Protein AF-A0A679HUA5-F1 (afdb_monomer_lite)

Organism: NCBI:txid1751046

Sequence (134 aa):
MTYRIEIIAGQTFVGMTSADGRKRTMPPLIAITELKANIQALNEHRLAIEAEASNIVSSMRQSLAAGADTSAHRTRMTELKRMDYELVSSINSANEQIHATRAAATRAEAESIANAAHANIATALTPLEIGDLA

Radius of gyration: 27.23 Å; chains: 1; bounding box: 63×26×91 Å

Secondary structure (DSSP, 8-state):
-EEEEEEETTEEEEEEE-TT--EEEE-HHHHHHHHHHHHHHHHHHHHHHHHHHHHHHHHHHHHHHTT---HHHHHHHHHHHHHHHHHHHHHHHHHHHHHHHHHHHHHHHHHHHHHHHHHHHHHHTS---GGG--

Foldseek 3Di:
DDWDWDQDPLAIWIWDQDPVGDTDTHHLVVLLVVLVVVLVVLVVVLVVLVVVLVVLVVVLVVCVVVVHDSPVSVVVNVVSVVVNVVSVVVSVVSVVVNVVSVVVNVVSVVVSVVVVVVVVVVVVVPDPPPVVVD

Structure (mmCIF, N/CA/C/O backbone):
data_AF-A0A679HUA5-F1
#
_entry.id   AF-A0A679HUA5-F1
#
loop_
_atom_site.group_PDB
_atom_site.id
_atom_site.type_symbol
_atom_site.label_atom_id
_atom_site.label_alt_id
_atom_site.label_comp_id
_atom_site.label_asym_id
_atom_site.label_entity_id
_atom_site.label_seq_id
_atom_site.pdbx_PDB_ins_code
_atom_site.Cartn_x
_atom_site.Cartn_y
_atom_site.Cartn_z
_atom_site.occupancy
_atom_site.B_iso_or_equiv
_atom_site.auth_seq_id
_atom_site.auth_comp_id
_atom_site.auth_asym_id
_atom_site.auth_atom_id
_atom_site.pdbx_PDB_model_num
ATOM 1 N N . MET A 1 1 ? 2.825 -10.603 4.873 1.00 66.00 1 MET A N 1
ATOM 2 C CA . MET A 1 1 ? 2.424 -10.558 6.299 1.00 66.00 1 MET A CA 1
ATOM 3 C C . MET A 1 1 ? 0.926 -10.798 6.371 1.00 66.00 1 MET A C 1
ATOM 5 O O . MET A 1 1 ? 0.235 -10.369 5.455 1.00 66.00 1 MET A O 1
ATOM 9 N N . THR A 1 2 ? 0.427 -11.490 7.395 1.00 75.38 2 THR A N 1
ATOM 10 C CA . THR A 1 2 ? -1.016 -11.746 7.575 1.00 75.38 2 THR A CA 1
ATOM 11 C C . THR A 1 2 ? -1.495 -11.165 8.895 1.00 75.38 2 THR A C 1
ATOM 13 O O . THR A 1 2 ? -0.855 -11.385 9.926 1.00 75.38 2 THR A O 1
ATOM 16 N N . TYR A 1 3 ? -2.631 -10.475 8.865 1.00 78.25 3 TYR A N 1
ATOM 17 C CA . TYR A 1 3 ? -3.247 -9.854 10.033 1.00 78.25 3 TYR A CA 1
ATOM 18 C C . TYR A 1 3 ? -4.562 -10.565 10.357 1.00 78.25 3 TYR A C 1
ATOM 20 O O . TYR A 1 3 ? -5.336 -10.889 9.458 1.00 78.25 3 TYR A O 1
ATOM 28 N N . ARG A 1 4 ? -4.811 -10.819 11.640 1.00 80.69 4 ARG A N 1
ATOM 29 C CA . ARG A 1 4 ? -6.054 -11.390 12.168 1.00 80.69 4 ARG A CA 1
ATOM 30 C C . ARG A 1 4 ? -6.471 -10.640 13.424 1.00 80.69 4 ARG A C 1
ATOM 32 O O . ARG A 1 4 ? -5.624 -10.121 14.138 1.00 80.69 4 ARG A O 1
ATOM 39 N N . ILE A 1 5 ? -7.765 -10.593 13.702 1.00 76.38 5 ILE A N 1
ATOM 40 C CA . ILE A 1 5 ? -8.279 -9.991 14.933 1.00 76.38 5 ILE A CA 1
ATOM 41 C C . ILE A 1 5 ? -8.354 -11.062 16.016 1.00 76.38 5 ILE A C 1
ATOM 43 O O . ILE A 1 5 ? -8.781 -12.186 15.756 1.00 76.38 5 ILE A O 1
ATOM 47 N N . GLU A 1 6 ? -7.929 -10.708 17.220 1.00 77.50 6 GLU A N 1
ATOM 48 C CA . GLU A 1 6 ? -7.952 -11.561 18.402 1.00 77.50 6 GLU A CA 1
ATOM 49 C C . GLU A 1 6 ? -8.623 -10.794 19.543 1.00 77.50 6 GLU A C 1
ATOM 51 O O . GLU A 1 6 ? -8.305 -9.631 19.776 1.00 77.50 6 GLU A O 1
ATOM 56 N N . ILE A 1 7 ? -9.550 -11.430 20.259 1.00 73.06 7 ILE A N 1
ATOM 57 C CA . ILE A 1 7 ? -10.162 -10.854 21.462 1.00 73.06 7 ILE A CA 1
ATOM 58 C C . ILE A 1 7 ? -9.574 -11.591 22.661 1.00 73.06 7 ILE A C 1
ATOM 60 O O . ILE A 1 7 ? -9.742 -12.803 22.789 1.00 73.06 7 ILE A O 1
ATOM 64 N N . ILE A 1 8 ? -8.860 -10.874 23.527 1.00 76.50 8 ILE A N 1
ATOM 65 C CA . ILE A 1 8 ? -8.178 -11.431 24.699 1.00 76.50 8 ILE A CA 1
ATOM 66 C C . ILE A 1 8 ? -8.644 -10.643 25.921 1.00 76.50 8 ILE A C 1
ATOM 68 O O . ILE A 1 8 ? -8.502 -9.425 25.962 1.00 76.50 8 ILE A O 1
ATOM 72 N N . ALA A 1 9 ? -9.220 -11.334 26.911 1.00 74.56 9 ALA A N 1
ATOM 73 C CA . ALA A 1 9 ? -9.747 -10.722 28.138 1.00 74.56 9 ALA A CA 1
ATOM 74 C C . ALA A 1 9 ? -10.722 -9.546 27.887 1.00 74.56 9 ALA A C 1
ATOM 76 O O . ALA A 1 9 ? -10.700 -8.543 28.595 1.00 74.56 9 ALA A O 1
ATOM 77 N N . GLY A 1 10 ? -11.556 -9.652 26.844 1.00 67.94 10 GLY A N 1
ATOM 78 C CA . GLY A 1 10 ? -12.522 -8.612 26.465 1.00 67.94 10 GLY A CA 1
ATOM 79 C C . GLY A 1 10 ? -11.920 -7.396 25.751 1.00 67.94 10 GLY A C 1
ATOM 80 O O . GLY A 1 10 ? -12.656 -6.490 25.377 1.00 67.94 10 GLY A O 1
ATOM 81 N N . GLN A 1 11 ? -10.606 -7.372 25.518 1.00 71.94 11 GLN A N 1
ATOM 82 C CA . GLN A 1 11 ? -9.935 -6.340 24.732 1.00 71.94 11 GLN A CA 1
ATOM 83 C C . GLN A 1 11 ? -9.617 -6.866 23.333 1.00 71.94 11 GLN A C 1
ATOM 85 O O . GLN A 1 11 ? -9.276 -8.037 23.152 1.00 71.94 11 GLN A O 1
ATOM 90 N N . THR A 1 12 ? -9.726 -5.995 22.332 1.00 79.94 12 THR A N 1
ATOM 91 C CA . THR A 1 12 ? -9.403 -6.352 20.947 1.00 79.94 12 THR A CA 1
ATOM 92 C C . THR A 1 12 ? -7.954 -6.077 20.632 1.00 79.94 12 THR A C 1
ATOM 94 O O . THR A 1 12 ? -7.432 -5.004 20.918 1.00 79.94 12 THR A O 1
ATOM 97 N N . PHE A 1 13 ? -7.335 -7.049 19.981 1.00 82.62 13 PHE A N 1
ATOM 98 C CA . PHE A 1 13 ? -5.973 -7.026 19.492 1.00 82.62 13 PHE A CA 1
ATOM 99 C C . PHE A 1 13 ? -5.947 -7.422 18.020 1.00 82.62 13 PHE A C 1
ATOM 101 O O . PHE A 1 13 ? -6.832 -8.096 17.493 1.00 82.62 13 PHE A O 1
ATOM 108 N N . VAL A 1 14 ? -4.879 -7.018 17.354 1.00 83.88 14 VAL A N 1
ATOM 109 C CA . VAL A 1 14 ? -4.525 -7.473 16.020 1.00 83.88 14 VAL A CA 1
ATOM 110 C C . VAL A 1 14 ? -3.343 -8.419 16.170 1.00 83.88 14 VAL A C 1
ATOM 112 O O . VAL A 1 14 ? -2.255 -8.012 16.579 1.00 83.88 14 VAL A O 1
ATOM 115 N N . GLY A 1 15 ? -3.568 -9.691 15.866 1.00 85.50 15 GLY A N 1
ATOM 116 C CA . GLY A 1 15 ? -2.523 -10.677 15.659 1.00 85.50 15 GLY A CA 1
ATOM 117 C C . GLY A 1 15 ? -1.892 -10.484 14.283 1.00 85.50 15 GLY A C 1
ATOM 118 O O . GLY A 1 15 ? -2.562 -10.596 13.260 1.00 85.50 15 GLY A O 1
ATOM 119 N N . MET A 1 16 ? -0.596 -10.215 14.238 1.00 85.56 16 MET A N 1
ATOM 120 C CA . MET A 1 16 ? 0.203 -10.124 13.022 1.00 85.56 16 MET A CA 1
ATOM 121 C C . MET A 1 16 ? 1.160 -11.312 12.955 1.00 85.56 16 MET A C 1
ATOM 123 O O . MET A 1 16 ? 1.816 -11.640 13.941 1.00 85.56 16 MET A O 1
ATOM 127 N N . THR A 1 17 ? 1.270 -11.933 11.781 1.00 85.31 17 THR A N 1
ATOM 128 C CA . THR A 1 17 ? 2.372 -12.850 11.455 1.00 85.31 17 THR A CA 1
ATOM 129 C C . THR A 1 17 ? 3.271 -12.191 10.412 1.00 85.31 17 THR A C 1
ATOM 131 O O . THR 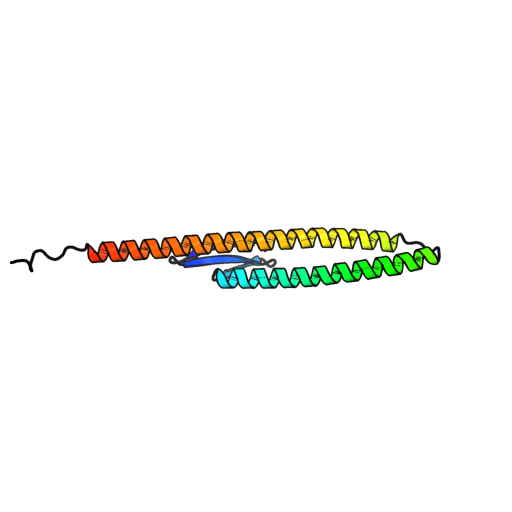A 1 17 ? 2.828 -11.890 9.295 1.00 85.31 17 THR A O 1
ATOM 134 N N . SER A 1 18 ? 4.517 -11.917 10.793 1.00 77.69 18 SER A N 1
ATOM 135 C CA . SER A 1 18 ? 5.526 -11.305 9.926 1.00 77.69 18 SER A CA 1
ATOM 136 C C . SER A 1 18 ? 6.049 -12.288 8.876 1.00 77.69 18 SER A C 1
ATOM 138 O O . SER A 1 18 ? 5.750 -13.481 8.905 1.00 77.69 18 SER A O 1
ATOM 140 N N . ALA A 1 19 ? 6.807 -11.778 7.903 1.00 73.50 19 ALA A N 1
ATOM 141 C CA . ALA A 1 19 ? 7.342 -12.586 6.804 1.00 73.50 19 ALA A CA 1
ATOM 142 C C . ALA A 1 19 ? 8.323 -13.685 7.269 1.00 73.50 19 ALA A C 1
ATOM 144 O O . ALA A 1 19 ? 8.459 -14.700 6.599 1.00 73.50 19 ALA A O 1
ATOM 145 N N . ASP A 1 20 ? 8.952 -13.512 8.433 1.00 82.25 20 ASP A N 1
ATOM 146 C CA . ASP A 1 20 ? 9.821 -14.489 9.103 1.00 82.25 20 ASP A CA 1
ATOM 147 C C . ASP A 1 20 ? 9.054 -15.455 10.036 1.00 82.25 20 ASP A C 1
ATOM 149 O O . ASP A 1 20 ? 9.663 -16.238 10.762 1.00 82.25 20 ASP A O 1
ATOM 153 N N . GLY A 1 21 ? 7.716 -15.407 10.043 1.00 79.56 21 GLY A N 1
ATOM 154 C CA . GLY A 1 21 ? 6.856 -16.324 10.798 1.00 79.56 21 GLY A CA 1
ATOM 155 C C . GLY A 1 21 ? 6.614 -15.949 12.263 1.00 79.56 21 GLY A C 1
ATOM 156 O O . GLY A 1 21 ? 5.913 -16.680 12.969 1.00 79.56 21 GLY A O 1
ATOM 157 N N . ARG A 1 22 ? 7.141 -14.817 12.751 1.00 82.12 22 ARG A N 1
ATOM 158 C CA . ARG A 1 22 ? 6.912 -14.379 14.137 1.00 82.12 22 ARG A CA 1
ATOM 159 C C . ARG A 1 22 ? 5.484 -13.863 14.321 1.00 82.12 22 ARG A C 1
ATOM 161 O O . ARG A 1 22 ? 5.004 -13.032 13.553 1.00 82.12 22 ARG A O 1
ATOM 168 N N . LYS A 1 23 ? 4.812 -14.342 15.373 1.00 84.94 23 LYS A N 1
ATOM 169 C CA . LYS A 1 23 ? 3.477 -13.881 15.780 1.00 84.94 23 LYS A CA 1
ATOM 170 C C . LYS A 1 23 ? 3.610 -12.764 16.814 1.00 84.94 23 LYS A C 1
ATOM 172 O O . LYS A 1 23 ? 4.302 -12.937 17.813 1.00 84.94 23 LYS A O 1
ATOM 177 N N . ARG A 1 24 ? 2.942 -11.634 16.592 1.00 83.56 24 ARG A N 1
ATOM 178 C CA . ARG A 1 24 ? 2.829 -10.518 17.545 1.00 83.56 24 ARG A CA 1
ATOM 179 C C . ARG A 1 24 ? 1.362 -10.141 17.699 1.00 83.56 24 ARG A C 1
ATOM 181 O O . ARG A 1 24 ? 0.662 -10.056 16.699 1.00 83.56 24 ARG A O 1
ATOM 188 N N . THR A 1 25 ? 0.912 -9.882 18.920 1.00 84.25 25 THR A N 1
ATOM 189 C CA . THR A 1 25 ? -0.387 -9.253 19.188 1.00 84.25 25 THR A CA 1
ATOM 190 C C . THR A 1 25 ? -0.159 -7.791 19.542 1.00 84.25 25 THR A C 1
ATOM 192 O O . THR A 1 25 ? 0.796 -7.454 20.243 1.00 84.25 25 THR A O 1
ATOM 195 N N . MET A 1 26 ? -0.991 -6.898 19.015 1.00 85.44 26 MET A N 1
ATOM 196 C CA . MET A 1 26 ? -0.888 -5.470 19.311 1.00 85.44 26 MET A CA 1
ATOM 197 C C . MET A 1 26 ? -2.258 -4.791 19.349 1.00 85.44 26 MET A C 1
ATOM 199 O O . MET A 1 26 ? -3.191 -5.267 18.702 1.00 85.44 26 MET A O 1
ATOM 203 N N . PRO A 1 27 ? -2.397 -3.673 20.077 1.00 86.12 27 PRO A N 1
ATOM 204 C CA . PRO A 1 27 ? -3.606 -2.862 20.043 1.00 86.12 27 PRO A CA 1
ATOM 205 C C . PRO A 1 27 ? -3.959 -2.389 18.617 1.00 86.12 27 PRO A C 1
ATOM 207 O O . PRO A 1 27 ? -3.051 -2.074 17.838 1.00 86.12 27 PRO A O 1
ATOM 210 N N . PRO A 1 28 ? -5.253 -2.249 18.268 1.00 83.75 28 PRO A N 1
ATOM 211 C CA . PRO A 1 28 ? -5.690 -1.886 16.919 1.00 83.75 28 PRO A CA 1
ATOM 212 C C . PRO A 1 28 ? -5.151 -0.541 16.434 1.00 83.75 28 PRO A C 1
ATOM 214 O O . PRO A 1 28 ? -4.770 -0.411 15.274 1.00 83.75 28 PRO A O 1
ATOM 217 N N . LEU A 1 29 ? -5.060 0.454 17.323 1.00 84.31 29 LEU A N 1
ATOM 218 C CA . LEU A 1 29 ? -4.495 1.765 16.987 1.00 84.31 29 LEU A CA 1
ATOM 219 C C . LEU A 1 29 ? -3.017 1.671 16.582 1.00 84.31 29 LEU A C 1
ATOM 221 O O . LEU A 1 29 ? -2.592 2.348 15.645 1.00 84.31 29 LEU A O 1
ATOM 225 N N . ILE A 1 30 ? -2.248 0.798 17.241 1.00 85.31 30 ILE A N 1
ATOM 226 C CA . ILE A 1 30 ? -0.841 0.554 16.903 1.00 85.31 30 ILE A CA 1
ATOM 227 C C . ILE A 1 30 ? -0.748 -0.170 15.558 1.00 85.31 30 ILE A C 1
ATOM 229 O O . ILE A 1 30 ? -0.016 0.288 14.686 1.00 85.31 30 ILE A O 1
ATOM 233 N N . ALA A 1 31 ? -1.558 -1.209 15.334 1.00 84.75 31 ALA A N 1
ATOM 234 C CA . ALA A 1 31 ? -1.596 -1.919 14.052 1.00 84.75 31 ALA A CA 1
ATOM 235 C C . ALA A 1 31 ? -1.942 -0.997 12.873 1.00 84.75 31 ALA A C 1
ATOM 237 O O . ALA A 1 31 ? -1.286 -1.041 11.836 1.00 84.75 31 ALA A O 1
ATOM 238 N N . ILE A 1 32 ? -2.933 -0.113 13.033 1.00 85.88 32 ILE A N 1
ATOM 239 C CA . ILE A 1 32 ? -3.289 0.888 12.015 1.00 85.88 32 ILE A CA 1
ATOM 240 C C . ILE A 1 32 ? -2.115 1.840 11.757 1.00 85.88 32 ILE A C 1
ATOM 242 O O . ILE A 1 32 ? -1.889 2.235 10.615 1.00 85.88 32 ILE A O 1
ATOM 246 N N . THR A 1 33 ? -1.378 2.222 12.799 1.00 88.81 33 THR A N 1
ATOM 247 C CA . THR A 1 33 ? -0.215 3.111 12.676 1.00 88.81 33 THR A CA 1
ATOM 248 C C . THR A 1 33 ? 0.924 2.427 11.920 1.00 88.81 33 THR A C 1
ATOM 250 O O . THR A 1 33 ? 1.456 3.017 10.981 1.00 88.81 33 THR A O 1
ATOM 253 N N . GLU A 1 34 ? 1.240 1.169 12.246 1.00 87.94 34 GLU A N 1
ATOM 254 C CA . GLU A 1 34 ? 2.226 0.363 11.510 1.00 87.94 34 GLU A CA 1
ATOM 255 C C . GLU A 1 34 ? 1.812 0.173 10.036 1.00 87.94 34 GLU A C 1
ATOM 257 O O . GLU A 1 34 ? 2.625 0.373 9.134 1.00 87.94 34 GLU A O 1
ATOM 262 N N . LEU A 1 35 ? 0.536 -0.128 9.761 1.00 87.44 35 LEU A N 1
ATOM 263 C CA . LEU A 1 35 ? 0.018 -0.268 8.393 1.00 87.44 35 LEU A CA 1
ATOM 264 C C . LEU A 1 35 ? 0.105 1.041 7.593 1.00 87.44 35 LEU A C 1
ATOM 266 O O . LEU A 1 35 ? 0.462 1.018 6.417 1.00 87.44 35 LEU A O 1
ATOM 270 N N . LYS A 1 36 ? -0.175 2.192 8.216 1.00 91.50 36 LYS A N 1
ATOM 271 C CA . LYS A 1 36 ? -0.015 3.505 7.569 1.00 91.50 36 LYS A CA 1
ATOM 272 C C . LYS A 1 36 ? 1.443 3.821 7.256 1.00 91.50 36 LYS A C 1
ATOM 274 O O . LYS A 1 36 ? 1.722 4.308 6.165 1.00 91.50 36 LYS A O 1
ATOM 279 N N . ALA A 1 37 ? 2.356 3.529 8.182 1.00 89.69 37 ALA A N 1
ATOM 280 C CA . ALA A 1 37 ? 3.788 3.689 7.946 1.00 89.69 37 ALA A CA 1
ATOM 281 C C . ALA A 1 37 ? 4.259 2.797 6.785 1.00 89.69 37 ALA A C 1
ATOM 283 O O . ALA A 1 37 ? 5.008 3.248 5.924 1.00 89.69 37 ALA A O 1
ATOM 284 N N . ASN A 1 38 ? 3.746 1.565 6.700 1.00 88.81 38 ASN A N 1
ATOM 285 C CA . ASN A 1 38 ? 4.022 0.674 5.576 1.00 88.81 38 ASN A CA 1
ATOM 286 C C . ASN A 1 38 ? 3.499 1.242 4.242 1.00 88.81 38 ASN A C 1
ATOM 288 O O . ASN A 1 38 ? 4.225 1.254 3.255 1.00 88.81 38 ASN A O 1
ATOM 292 N N . ILE A 1 39 ? 2.275 1.784 4.202 1.00 91.00 39 ILE A N 1
ATOM 293 C CA . ILE A 1 39 ? 1.744 2.456 2.999 1.00 91.00 39 ILE A CA 1
ATOM 294 C C . ILE A 1 39 ? 2.615 3.649 2.596 1.00 91.00 39 ILE A C 1
ATOM 296 O O . ILE A 1 39 ? 2.861 3.849 1.409 1.00 91.00 39 ILE A O 1
ATOM 300 N N . GLN A 1 40 ? 3.098 4.436 3.559 1.00 93.81 40 GLN A N 1
ATOM 301 C CA . GLN A 1 40 ? 4.002 5.547 3.273 1.00 93.81 40 GLN A CA 1
ATOM 302 C C . GLN A 1 40 ? 5.308 5.057 2.632 1.00 93.81 40 GLN A C 1
ATOM 304 O O . GLN A 1 40 ? 5.684 5.572 1.583 1.00 93.81 40 GLN A O 1
ATOM 309 N N . ALA A 1 41 ? 5.935 4.017 3.187 1.00 90.75 41 ALA A N 1
ATOM 310 C CA . ALA A 1 41 ? 7.132 3.414 2.603 1.00 90.75 41 ALA A CA 1
ATOM 311 C C . ALA A 1 41 ? 6.873 2.863 1.186 1.00 90.75 41 ALA A C 1
ATOM 313 O O . ALA A 1 41 ? 7.664 3.082 0.271 1.00 90.75 41 ALA A O 1
ATOM 314 N N . LEU A 1 42 ? 5.730 2.203 0.959 1.00 91.50 42 LEU A N 1
ATOM 315 C CA . LEU A 1 42 ? 5.330 1.743 -0.377 1.00 91.50 42 LEU A CA 1
ATOM 316 C C . LEU A 1 42 ? 5.153 2.912 -1.360 1.00 91.50 42 LEU A C 1
ATOM 318 O O . LEU A 1 42 ? 5.554 2.805 -2.516 1.00 91.50 42 LEU A O 1
ATOM 322 N N . ASN A 1 43 ? 4.612 4.047 -0.918 1.00 92.75 43 ASN A N 1
ATOM 323 C CA . ASN A 1 43 ? 4.515 5.243 -1.757 1.00 92.75 43 ASN A CA 1
ATOM 324 C C . ASN A 1 43 ? 5.891 5.847 -2.081 1.00 92.75 43 ASN A C 1
ATOM 326 O O . ASN A 1 43 ? 6.098 6.311 -3.199 1.00 92.75 43 ASN A O 1
ATOM 330 N N . GLU A 1 44 ? 6.852 5.808 -1.158 1.00 93.81 44 GLU A N 1
ATOM 331 C CA . GLU A 1 44 ? 8.234 6.224 -1.437 1.00 93.81 44 GLU A CA 1
ATOM 332 C C . GLU A 1 44 ? 8.886 5.322 -2.498 1.00 93.81 44 GLU A C 1
ATOM 334 O O . GLU A 1 44 ? 9.506 5.815 -3.442 1.00 93.81 44 GLU A O 1
ATOM 339 N N . HIS A 1 45 ? 8.668 4.006 -2.417 1.00 91.12 45 HIS A N 1
ATOM 340 C CA . HIS A 1 45 ? 9.096 3.070 -3.460 1.00 91.12 45 HIS A CA 1
ATOM 341 C C . HIS A 1 45 ? 8.443 3.367 -4.814 1.00 91.12 45 HIS A C 1
ATOM 343 O O . HIS A 1 45 ? 9.117 3.301 -5.842 1.00 91.12 45 HIS A O 1
ATOM 349 N N . ARG A 1 46 ? 7.161 3.747 -4.832 1.00 91.69 46 ARG A N 1
ATOM 350 C CA . ARG A 1 46 ? 6.474 4.167 -6.059 1.00 91.69 46 ARG A CA 1
ATOM 351 C C . ARG A 1 46 ? 7.147 5.375 -6.708 1.00 91.69 46 ARG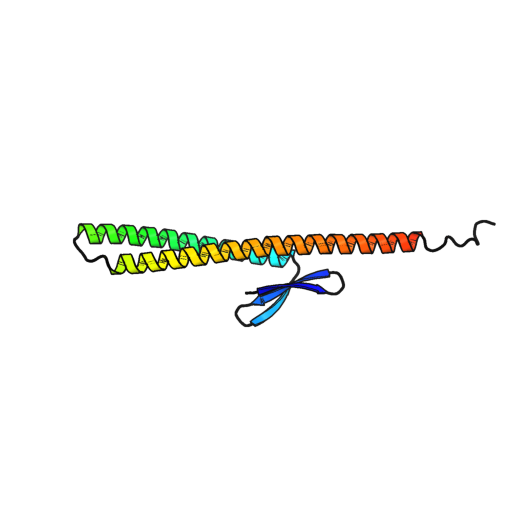 A C 1
ATOM 353 O O . ARG A 1 46 ? 7.408 5.348 -7.906 1.00 91.69 46 ARG A O 1
ATOM 360 N N . LEU A 1 47 ? 7.480 6.401 -5.924 1.00 92.62 47 LEU A N 1
ATOM 361 C CA . LEU A 1 47 ? 8.187 7.584 -6.428 1.00 92.62 47 LEU A CA 1
ATOM 362 C C . LEU A 1 47 ? 9.547 7.214 -7.036 1.00 92.62 47 LEU A C 1
ATOM 364 O O . LEU A 1 47 ? 9.931 7.756 -8.072 1.00 92.62 47 LEU A O 1
ATOM 368 N N . ALA A 1 48 ? 10.260 6.255 -6.438 1.00 91.75 48 ALA A N 1
ATOM 369 C CA . ALA A 1 48 ? 11.513 5.750 -6.992 1.00 91.75 48 ALA A CA 1
ATOM 370 C C . ALA A 1 48 ? 11.310 5.017 -8.333 1.00 91.75 48 ALA A C 1
ATOM 372 O O . ALA A 1 48 ? 12.092 5.224 -9.261 1.00 91.75 48 ALA A O 1
ATOM 373 N N . ILE A 1 49 ? 10.252 4.206 -8.467 1.00 91.00 49 ILE A N 1
ATOM 374 C CA . ILE A 1 49 ? 9.882 3.546 -9.733 1.00 91.00 49 ILE A CA 1
ATOM 375 C C . ILE A 1 49 ? 9.549 4.588 -10.808 1.00 91.00 49 ILE A C 1
ATOM 377 O O . ILE A 1 49 ? 10.023 4.467 -11.937 1.00 91.00 49 ILE A O 1
ATOM 381 N N . GLU A 1 50 ? 8.774 5.620 -10.472 1.00 91.31 50 GLU A N 1
ATOM 382 C CA . GLU A 1 50 ? 8.405 6.699 -11.398 1.00 91.31 50 GLU A CA 1
ATOM 383 C C . GLU A 1 50 ? 9.642 7.487 -11.870 1.00 91.31 50 GLU A C 1
ATOM 385 O O . GLU A 1 50 ? 9.799 7.752 -13.068 1.00 91.31 50 GLU A O 1
ATOM 390 N N . ALA A 1 51 ? 10.568 7.796 -10.956 1.00 93.75 51 ALA A N 1
ATOM 391 C CA . ALA A 1 51 ? 11.839 8.436 -11.287 1.00 93.75 51 ALA A CA 1
ATOM 392 C C . ALA A 1 51 ? 12.706 7.554 -12.202 1.00 93.75 51 ALA A C 1
ATOM 394 O O . ALA A 1 51 ? 13.217 8.025 -13.221 1.00 93.75 51 ALA A O 1
ATOM 395 N N . GLU A 1 52 ? 12.827 6.262 -11.893 1.00 92.75 52 GLU A N 1
ATOM 396 C CA . GLU A 1 52 ? 13.600 5.319 -12.705 1.00 92.75 52 GLU A CA 1
ATOM 397 C C . GLU A 1 52 ? 12.976 5.116 -14.093 1.00 92.75 52 GLU A C 1
ATOM 399 O O . GLU A 1 52 ? 13.685 5.074 -15.100 1.00 92.75 52 GLU A O 1
ATOM 404 N N . ALA A 1 53 ? 11.646 5.069 -14.187 1.00 91.94 53 ALA A N 1
ATOM 405 C CA . ALA A 1 53 ? 10.945 5.006 -15.464 1.00 91.94 53 ALA A CA 1
ATOM 406 C C . ALA A 1 53 ? 11.243 6.245 -16.323 1.00 91.94 53 ALA A C 1
ATOM 408 O O . ALA A 1 53 ? 11.528 6.112 -17.516 1.00 91.94 53 ALA A O 1
ATOM 409 N N . SER A 1 54 ? 11.243 7.439 -15.721 1.00 94.38 54 SER A N 1
ATOM 410 C CA . SER A 1 54 ? 11.613 8.690 -16.396 1.00 94.38 54 SER A CA 1
ATOM 411 C C . SER A 1 54 ? 13.055 8.663 -16.922 1.00 94.38 54 SER A C 1
ATOM 413 O O . SER A 1 54 ? 13.312 9.027 -18.079 1.00 94.38 54 SER A O 1
ATOM 415 N N . ASN A 1 55 ? 13.992 8.147 -16.120 1.00 94.06 55 ASN A N 1
ATOM 416 C CA . ASN A 1 55 ? 15.390 7.972 -16.518 1.00 94.06 55 ASN A CA 1
ATOM 417 C C . ASN A 1 55 ? 15.518 7.017 -17.709 1.00 94.06 55 ASN A C 1
ATOM 419 O O . ASN A 1 55 ? 16.144 7.361 -18.712 1.00 94.06 55 ASN A O 1
ATOM 423 N N . ILE A 1 56 ? 14.863 5.853 -17.652 1.00 91.88 56 ILE A N 1
ATOM 424 C CA . ILE A 1 56 ? 14.885 4.872 -18.744 1.00 91.88 56 ILE A CA 1
ATOM 425 C C . ILE A 1 56 ? 14.307 5.465 -20.024 1.00 91.88 56 ILE A C 1
ATOM 427 O O . ILE A 1 56 ? 14.889 5.266 -21.087 1.00 91.88 56 ILE A O 1
ATOM 431 N N . VAL A 1 57 ? 13.192 6.199 -19.954 1.00 92.62 57 VAL A N 1
ATOM 432 C CA . VAL A 1 57 ? 12.609 6.857 -21.136 1.00 92.62 57 VAL A CA 1
ATOM 433 C C . VAL A 1 57 ? 13.591 7.861 -21.734 1.00 92.62 57 VAL A C 1
ATOM 435 O O . VAL A 1 57 ? 13.756 7.898 -22.954 1.00 92.62 57 VAL A O 1
ATOM 438 N N . SER A 1 58 ? 14.266 8.645 -20.897 1.00 93.31 58 SER A N 1
ATOM 439 C CA . SER A 1 58 ? 15.250 9.636 -21.339 1.00 93.31 58 SER A CA 1
ATOM 440 C C . SER A 1 58 ? 16.453 8.979 -22.018 1.00 93.31 58 SER A C 1
ATOM 442 O O . SER A 1 58 ? 16.793 9.347 -23.144 1.00 93.31 58 SER A O 1
ATOM 444 N N . SER A 1 59 ? 17.041 7.949 -21.403 1.00 91.62 59 SER A N 1
ATOM 445 C CA . SER A 1 59 ? 18.137 7.177 -22.001 1.00 91.62 59 SER A CA 1
ATOM 446 C C . SER A 1 59 ? 17.702 6.458 -23.277 1.00 91.62 59 SER A C 1
ATOM 448 O O . SER A 1 59 ? 18.420 6.473 -24.269 1.00 91.62 59 SER A O 1
ATOM 450 N N . MET A 1 60 ? 16.492 5.895 -23.304 1.00 91.62 60 MET A N 1
ATOM 451 C CA . MET A 1 60 ? 15.953 5.231 -24.489 1.00 91.62 60 MET A CA 1
ATOM 452 C C . MET A 1 60 ? 15.789 6.209 -25.658 1.00 91.62 60 MET A C 1
ATOM 454 O O . MET A 1 60 ? 16.131 5.861 -26.784 1.00 91.62 60 MET A O 1
ATOM 458 N N . ARG A 1 61 ? 15.322 7.443 -25.413 1.00 93.44 61 ARG A N 1
ATOM 459 C CA . ARG A 1 61 ? 15.250 8.497 -26.443 1.00 93.44 61 ARG A CA 1
ATOM 460 C C . ARG A 1 61 ? 16.630 8.852 -27.000 1.00 93.44 61 ARG A C 1
ATOM 462 O O . ARG A 1 61 ? 16.754 9.018 -28.209 1.00 93.44 61 ARG A O 1
ATOM 469 N N . GLN A 1 62 ? 17.649 8.941 -26.144 1.00 93.12 62 GLN A N 1
ATOM 470 C CA . GLN A 1 62 ? 19.029 9.200 -26.571 1.00 93.12 62 GLN A CA 1
ATOM 471 C C . GLN A 1 62 ? 19.573 8.054 -27.432 1.00 93.12 62 GLN A C 1
ATOM 473 O O . GLN A 1 62 ? 20.089 8.304 -28.519 1.00 93.12 62 GLN A O 1
ATOM 478 N N . SER A 1 63 ? 19.384 6.805 -26.999 1.00 92.38 63 SER A N 1
ATOM 479 C CA . SER A 1 63 ? 19.775 5.615 -27.761 1.00 92.38 63 SER A CA 1
ATOM 480 C C . SER A 1 63 ? 19.080 5.560 -29.126 1.00 92.38 63 SER A C 1
ATOM 482 O O . SER A 1 63 ? 19.744 5.329 -30.131 1.00 92.38 63 SER A O 1
ATOM 484 N N . LEU A 1 64 ? 17.774 5.860 -29.197 1.00 91.88 64 LEU A N 1
ATOM 485 C CA . LEU A 1 64 ? 17.040 5.939 -30.470 1.00 91.88 64 LEU A CA 1
ATOM 486 C C . LEU A 1 64 ? 17.594 7.025 -31.396 1.00 91.88 64 LEU A C 1
ATOM 488 O O . LEU A 1 64 ? 17.777 6.770 -32.583 1.00 91.88 64 LEU A O 1
ATOM 492 N N . ALA A 1 65 ? 17.876 8.218 -30.868 1.00 92.31 65 ALA A N 1
ATOM 493 C CA . ALA A 1 65 ? 18.454 9.311 -31.649 1.00 92.31 65 ALA A CA 1
ATOM 494 C C . ALA A 1 65 ? 19.852 8.963 -32.190 1.00 92.31 65 ALA A C 1
ATOM 496 O O . ALA A 1 65 ? 20.217 9.398 -33.278 1.00 92.31 65 ALA A O 1
ATOM 497 N N . ALA A 1 66 ? 20.608 8.145 -31.454 1.00 93.06 66 ALA A N 1
ATOM 498 C CA . ALA A 1 66 ? 21.907 7.622 -31.867 1.00 93.06 66 ALA A CA 1
ATOM 499 C C . ALA A 1 66 ? 21.822 6.379 -32.780 1.00 93.06 66 ALA A C 1
ATOM 501 O O . ALA A 1 66 ? 22.859 5.850 -33.173 1.00 93.06 66 ALA A O 1
ATOM 502 N N . GLY A 1 67 ? 20.620 5.881 -33.102 1.00 92.00 67 GLY A N 1
ATOM 503 C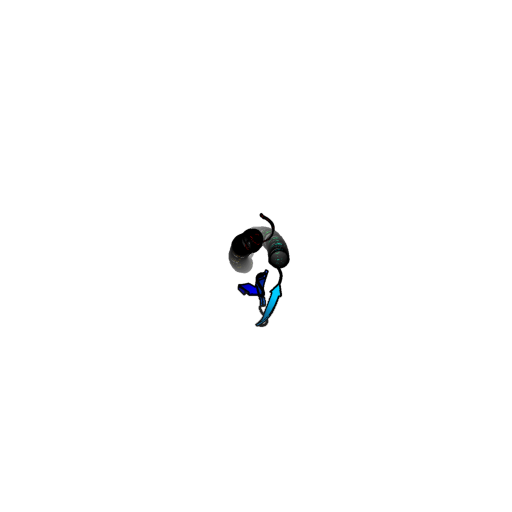 CA . GLY A 1 67 ? 20.434 4.645 -33.872 1.00 92.00 67 GLY A CA 1
ATOM 504 C C . GLY A 1 67 ? 20.877 3.372 -33.136 1.00 92.00 67 GLY A C 1
ATOM 505 O O . GLY A 1 67 ? 21.104 2.343 -33.770 1.00 92.00 67 GLY A O 1
ATOM 506 N N . ALA A 1 68 ? 21.025 3.434 -31.811 1.00 91.50 68 ALA A N 1
ATOM 507 C CA . ALA A 1 68 ? 21.451 2.324 -30.971 1.00 91.50 68 ALA A CA 1
ATOM 508 C C . ALA A 1 68 ? 20.282 1.394 -30.596 1.00 91.50 68 ALA A C 1
ATOM 510 O O . ALA A 1 68 ? 19.113 1.791 -30.582 1.00 91.50 68 ALA A O 1
ATOM 511 N N . ASP A 1 69 ? 20.602 0.142 -30.254 1.00 91.62 69 ASP A N 1
ATOM 512 C CA . ASP A 1 69 ? 19.606 -0.824 -29.789 1.00 91.62 69 ASP A CA 1
ATOM 513 C C . ASP A 1 69 ? 18.985 -0.394 -28.447 1.00 91.62 69 ASP A C 1
ATOM 515 O O . ASP A 1 69 ? 19.656 0.056 -27.520 1.00 91.62 69 ASP A O 1
ATOM 519 N N . THR A 1 70 ? 17.668 -0.561 -28.341 1.00 92.81 70 THR A N 1
ATOM 520 C CA . THR A 1 70 ? 16.861 -0.220 -27.163 1.00 92.81 70 THR A CA 1
ATOM 521 C C . THR A 1 70 ? 16.158 -1.418 -26.535 1.00 92.81 70 THR A C 1
ATOM 523 O O . THR A 1 70 ? 15.316 -1.249 -25.649 1.00 92.81 70 THR A O 1
ATOM 526 N N . SER A 1 71 ? 16.474 -2.638 -26.973 1.00 91.31 71 SER A N 1
ATOM 527 C CA . SER A 1 71 ? 15.946 -3.885 -26.408 1.00 91.31 71 SER A CA 1
ATOM 528 C C . SER A 1 71 ? 16.068 -3.927 -24.877 1.00 91.31 71 SER A C 1
ATOM 530 O O . SER A 1 71 ? 15.068 -4.132 -24.190 1.00 91.31 71 SER A O 1
ATOM 532 N N . ALA A 1 72 ? 17.241 -3.593 -24.334 1.00 89.88 72 ALA A N 1
ATOM 533 C CA . ALA A 1 72 ? 17.498 -3.562 -22.894 1.00 89.88 72 ALA A CA 1
ATOM 534 C C . ALA A 1 72 ? 16.604 -2.558 -22.138 1.00 89.88 72 ALA A C 1
ATOM 536 O O . ALA A 1 72 ? 16.061 -2.883 -21.081 1.00 89.88 72 ALA A O 1
ATOM 537 N N . HIS A 1 73 ? 16.386 -1.359 -22.694 1.00 90.88 73 HIS A N 1
ATOM 538 C CA . HIS A 1 73 ? 15.492 -0.359 -22.097 1.00 90.88 73 HIS A CA 1
ATOM 539 C C . HIS A 1 73 ? 14.036 -0.842 -22.068 1.00 90.88 73 HIS A C 1
ATOM 541 O O . HIS A 1 73 ? 13.340 -0.636 -21.074 1.00 90.88 73 HIS A O 1
ATOM 547 N N . ARG A 1 74 ? 13.577 -1.527 -23.125 1.00 91.25 74 ARG A N 1
ATOM 548 C CA . ARG A 1 74 ? 12.225 -2.108 -23.193 1.00 91.25 74 ARG A CA 1
ATOM 549 C C . ARG A 1 74 ? 12.028 -3.227 -22.173 1.00 91.25 74 ARG A C 1
ATOM 551 O O . ARG A 1 74 ? 10.987 -3.261 -21.514 1.00 91.25 74 ARG A O 1
ATOM 558 N N . THR A 1 75 ? 13.024 -4.094 -22.000 1.00 94.00 75 THR A N 1
ATOM 559 C CA . THR A 1 75 ? 13.003 -5.143 -20.969 1.00 94.00 75 THR A CA 1
ATOM 560 C C . THR A 1 75 ? 12.894 -4.527 -19.578 1.00 94.00 75 THR A C 1
ATOM 562 O O . THR A 1 75 ? 11.966 -4.847 -18.837 1.00 94.00 75 THR A O 1
ATOM 565 N N . ARG A 1 76 ? 13.759 -3.559 -19.256 1.00 90.19 76 ARG A N 1
ATOM 566 C CA . ARG A 1 76 ? 13.759 -2.896 -17.945 1.00 90.19 76 ARG A CA 1
ATOM 567 C C . ARG A 1 76 ? 12.473 -2.106 -17.676 1.00 90.19 76 ARG A C 1
ATOM 569 O O . ARG A 1 76 ? 11.955 -2.132 -16.567 1.00 90.19 76 ARG A O 1
ATOM 576 N N . MET A 1 77 ? 11.901 -1.465 -18.697 1.00 93.38 77 MET A N 1
ATOM 577 C CA . MET A 1 77 ? 10.596 -0.798 -18.594 1.00 93.38 77 MET A CA 1
ATOM 578 C C . MET A 1 77 ? 9.454 -1.788 -18.321 1.00 93.38 77 MET A C 1
ATOM 580 O O . MET A 1 77 ? 8.531 -1.481 -17.571 1.00 93.38 77 MET A O 1
ATOM 584 N N . THR A 1 78 ? 9.502 -2.980 -18.918 1.00 93.94 78 THR A N 1
ATOM 585 C CA . THR A 1 78 ? 8.506 -4.035 -18.667 1.00 93.94 78 THR A CA 1
ATOM 586 C C . THR A 1 78 ? 8.577 -4.520 -17.220 1.00 93.94 78 THR A C 1
ATOM 588 O O . THR A 1 78 ? 7.546 -4.681 -16.572 1.00 93.94 78 THR A O 1
ATOM 591 N N . GLU A 1 79 ? 9.787 -4.686 -16.689 1.00 92.44 79 GLU A N 1
ATOM 592 C CA . GLU A 1 79 ? 10.004 -5.055 -15.291 1.00 92.44 79 GLU A CA 1
ATOM 593 C C . GLU A 1 79 ? 9.524 -3.972 -14.317 1.00 92.44 79 GLU A C 1
ATOM 595 O O . GLU A 1 79 ? 8.789 -4.289 -13.383 1.00 92.44 79 GLU A O 1
ATOM 600 N N . LEU A 1 80 ? 9.835 -2.695 -14.577 1.00 91.62 80 LEU A N 1
ATOM 601 C CA . LEU A 1 80 ? 9.322 -1.585 -13.766 1.00 91.62 80 LEU A CA 1
ATOM 602 C C . LEU A 1 80 ? 7.793 -1.536 -13.751 1.00 91.62 80 LEU A C 1
ATOM 604 O O . LEU A 1 80 ? 7.206 -1.331 -12.696 1.00 91.62 80 LEU A O 1
ATOM 608 N N . LYS A 1 81 ? 7.137 -1.762 -14.896 1.00 92.25 81 LYS A N 1
ATOM 609 C CA . LYS A 1 81 ? 5.668 -1.829 -14.960 1.00 92.25 81 LYS A CA 1
ATOM 610 C C . LYS A 1 81 ? 5.104 -2.980 -14.132 1.00 92.25 81 LYS A C 1
ATOM 612 O O . LYS A 1 81 ? 4.066 -2.818 -13.498 1.00 92.25 81 LYS A O 1
ATOM 617 N N . ARG A 1 82 ? 5.772 -4.138 -14.128 1.00 94.62 82 ARG A N 1
ATOM 618 C CA . ARG A 1 82 ? 5.380 -5.271 -13.278 1.00 94.62 82 ARG A CA 1
ATOM 619 C C . ARG A 1 82 ? 5.515 -4.912 -11.797 1.00 94.62 82 ARG A C 1
ATOM 621 O O . ARG A 1 82 ? 4.589 -5.158 -11.034 1.00 94.62 82 ARG A O 1
ATOM 628 N N . MET A 1 83 ? 6.635 -4.305 -11.410 1.00 90.31 83 MET A N 1
ATOM 629 C CA . MET A 1 83 ? 6.865 -3.847 -10.037 1.00 90.31 83 MET A CA 1
ATOM 630 C C . MET A 1 83 ? 5.832 -2.805 -9.594 1.00 90.31 83 MET A C 1
ATOM 632 O O . MET A 1 83 ? 5.319 -2.901 -8.485 1.00 90.31 83 MET A O 1
ATOM 636 N N . ASP A 1 84 ? 5.495 -1.843 -10.458 1.00 91.62 84 ASP A N 1
ATOM 637 C CA . ASP A 1 84 ? 4.459 -0.838 -10.189 1.00 91.62 84 ASP A CA 1
ATOM 638 C C . ASP A 1 84 ? 3.095 -1.493 -9.933 1.00 91.62 84 ASP A C 1
ATOM 640 O O . ASP A 1 84 ? 2.435 -1.208 -8.933 1.00 91.62 84 ASP A O 1
ATOM 644 N N . TYR A 1 85 ? 2.710 -2.457 -10.775 1.00 92.56 85 TYR A N 1
ATOM 645 C CA . TYR A 1 85 ? 1.476 -3.218 -10.593 1.00 92.56 85 TYR A CA 1
ATOM 646 C C . TYR A 1 85 ? 1.436 -3.967 -9.248 1.00 92.56 85 TYR A C 1
ATOM 648 O O . TYR A 1 85 ? 0.450 -3.882 -8.511 1.00 92.56 85 TYR A O 1
ATOM 656 N N . GLU A 1 86 ? 2.513 -4.673 -8.896 1.00 92.19 86 GLU A N 1
ATOM 657 C CA . GLU A 1 86 ? 2.631 -5.396 -7.620 1.00 92.19 86 GLU A CA 1
ATOM 658 C C . GLU A 1 86 ? 2.572 -4.449 -6.413 1.00 92.19 86 GLU A C 1
ATOM 660 O O . GLU A 1 86 ? 1.957 -4.762 -5.385 1.00 92.19 86 GLU A O 1
ATOM 665 N N . LEU A 1 87 ? 3.162 -3.264 -6.549 1.00 91.50 87 LEU A N 1
ATOM 666 C CA . LEU A 1 87 ? 3.183 -2.245 -5.513 1.00 91.50 87 LEU A CA 1
ATOM 667 C C . LEU A 1 87 ? 1.795 -1.635 -5.287 1.00 91.50 87 LEU A C 1
ATOM 669 O O . LEU A 1 87 ? 1.342 -1.560 -4.143 1.00 91.50 87 LEU A O 1
ATOM 673 N N . VAL A 1 88 ? 1.073 -1.288 -6.356 1.00 90.81 88 VAL A N 1
ATOM 674 C CA . VAL A 1 88 ? -0.322 -0.820 -6.274 1.00 90.81 88 VAL A CA 1
ATOM 675 C C . VAL A 1 88 ? -1.213 -1.880 -5.624 1.00 90.81 88 VAL A C 1
ATOM 677 O O . VAL A 1 88 ? -1.997 -1.564 -4.726 1.00 90.81 88 VAL A O 1
ATOM 680 N N . SER A 1 89 ? -1.060 -3.147 -6.016 1.00 93.50 89 SER A N 1
ATOM 681 C CA . SER A 1 89 ? -1.797 -4.255 -5.399 1.00 93.50 89 SER A CA 1
ATOM 682 C C . SER A 1 89 ? -1.511 -4.369 -3.896 1.00 93.50 89 SER A C 1
ATOM 684 O O . SER A 1 89 ? -2.427 -4.593 -3.103 1.00 93.50 89 SER A O 1
ATOM 686 N N . SER A 1 90 ? -0.255 -4.185 -3.485 1.00 89.56 90 SER A N 1
ATOM 687 C CA . SER A 1 90 ? 0.156 -4.244 -2.077 1.00 89.56 90 SER A CA 1
ATOM 688 C C . SER A 1 90 ? -0.420 -3.089 -1.254 1.00 89.56 90 SER A C 1
ATOM 690 O O . SER A 1 90 ? -0.883 -3.305 -0.133 1.00 89.56 90 SER A O 1
ATOM 692 N N . ILE A 1 91 ? -0.458 -1.876 -1.818 1.00 86.94 91 ILE A N 1
ATOM 693 C CA . ILE A 1 91 ? -1.075 -0.700 -1.183 1.00 86.94 91 ILE A CA 1
ATOM 694 C C . ILE A 1 91 ? -2.575 -0.919 -0.976 1.00 86.94 91 ILE A C 1
ATOM 696 O O . ILE A 1 91 ? -3.090 -0.650 0.110 1.00 86.94 91 ILE A O 1
ATOM 700 N N . ASN A 1 92 ? -3.282 -1.428 -1.987 1.00 91.88 92 ASN A N 1
ATOM 701 C CA . ASN A 1 92 ? -4.718 -1.691 -1.878 1.00 91.88 92 ASN A CA 1
ATOM 702 C C . ASN A 1 92 ? -5.013 -2.722 -0.785 1.00 91.88 92 ASN A C 1
ATOM 704 O O . ASN A 1 92 ? -5.851 -2.469 0.079 1.00 91.88 92 ASN A O 1
ATOM 708 N N . SER A 1 93 ? -4.248 -3.816 -0.740 1.00 90.25 93 SER A N 1
ATOM 709 C CA . SER A 1 93 ? -4.385 -4.815 0.323 1.00 90.25 93 SER A CA 1
ATOM 710 C C . SER A 1 93 ? -4.098 -4.234 1.717 1.00 90.25 93 SER A C 1
ATOM 712 O O . SER A 1 93 ? -4.839 -4.502 2.664 1.00 90.25 93 SER A O 1
ATOM 714 N N . ALA A 1 94 ? -3.073 -3.387 1.863 1.00 85.62 94 ALA A N 1
ATOM 715 C CA . ALA A 1 94 ? -2.781 -2.716 3.132 1.00 85.62 94 ALA A CA 1
ATOM 716 C C . ALA A 1 94 ? -3.919 -1.771 3.568 1.00 85.62 94 ALA A C 1
ATOM 718 O O . ALA A 1 94 ? -4.287 -1.742 4.744 1.00 85.62 94 ALA A O 1
ATOM 719 N N . ASN A 1 95 ? -4.524 -1.034 2.632 1.00 90.00 95 ASN A N 1
ATOM 720 C CA . ASN A 1 95 ? -5.685 -0.186 2.910 1.00 90.00 95 ASN A CA 1
ATOM 721 C C . ASN A 1 95 ? -6.904 -1.005 3.354 1.00 90.00 95 ASN A C 1
ATOM 723 O O . ASN A 1 95 ? -7.540 -0.667 4.354 1.00 90.00 95 ASN A O 1
ATOM 727 N N . GLU A 1 96 ? -7.210 -2.104 2.663 1.00 91.00 96 GLU A N 1
ATOM 728 C CA . GLU A 1 96 ? -8.292 -3.020 3.045 1.00 91.00 96 GLU A CA 1
ATOM 729 C C . GLU A 1 96 ? -8.103 -3.549 4.474 1.00 91.00 96 GLU A C 1
ATOM 731 O O . GLU A 1 96 ? -9.050 -3.568 5.264 1.00 91.00 96 GLU A O 1
ATOM 736 N N . GLN A 1 97 ? -6.867 -3.882 4.856 1.00 85.25 97 GLN A N 1
ATOM 737 C CA . GLN A 1 97 ? -6.534 -4.304 6.219 1.00 85.25 97 GLN A CA 1
ATOM 738 C C . GLN A 1 97 ? -6.745 -3.190 7.251 1.00 85.25 97 GLN A C 1
ATOM 740 O O . GLN A 1 97 ? -7.239 -3.472 8.345 1.00 85.25 97 GLN A O 1
ATOM 745 N N . ILE A 1 98 ? -6.439 -1.927 6.926 1.00 83.62 98 ILE A N 1
ATOM 746 C CA . ILE A 1 98 ? -6.741 -0.783 7.806 1.00 83.62 98 ILE A CA 1
ATOM 747 C C . ILE A 1 98 ? -8.250 -0.660 8.022 1.00 83.62 98 ILE A C 1
ATOM 749 O O . ILE A 1 98 ? -8.696 -0.503 9.162 1.00 83.62 98 ILE A O 1
ATOM 753 N N . HIS A 1 99 ? -9.045 -0.738 6.954 1.00 87.12 99 HIS A N 1
ATOM 754 C CA . HIS A 1 99 ? -10.502 -0.646 7.046 1.00 87.12 99 HIS A CA 1
ATOM 755 C C . HIS A 1 99 ? -11.095 -1.796 7.867 1.00 87.12 99 HIS A C 1
ATOM 757 O O . HIS A 1 99 ? -11.892 -1.548 8.775 1.00 87.12 99 HIS A O 1
ATOM 763 N N . ALA A 1 100 ? -10.654 -3.031 7.619 1.00 81.31 100 ALA A N 1
ATOM 764 C CA . ALA A 1 100 ? -11.077 -4.202 8.381 1.00 81.31 100 ALA A CA 1
ATOM 765 C C . ALA A 1 100 ? -10.687 -4.096 9.864 1.00 81.31 100 ALA A C 1
ATOM 767 O O . ALA A 1 100 ? -11.509 -4.363 10.743 1.00 81.31 100 ALA A O 1
ATOM 768 N N . THR A 1 101 ? -9.463 -3.641 10.149 1.00 85.38 101 THR A N 1
ATOM 769 C CA . THR A 1 101 ? -8.962 -3.455 11.520 1.00 85.38 101 THR A CA 1
ATOM 770 C C . THR A 1 101 ? -9.768 -2.400 12.270 1.00 85.38 101 THR A C 1
ATOM 772 O O . THR A 1 101 ? -10.150 -2.623 13.416 1.00 85.38 101 THR A O 1
ATOM 775 N N . ARG A 1 102 ? -10.094 -1.275 11.621 1.00 88.44 102 ARG A N 1
ATOM 776 C CA . ARG A 1 102 ? -10.962 -0.238 12.199 1.00 88.44 102 ARG A CA 1
ATOM 777 C C . ARG A 1 102 ? -12.354 -0.771 12.514 1.00 88.44 102 ARG A C 1
ATOM 779 O O . ARG A 1 102 ? -12.814 -0.619 13.637 1.00 88.44 102 ARG A O 1
ATOM 786 N N . ALA A 1 103 ? -13.000 -1.429 11.553 1.00 83.81 103 ALA A N 1
ATOM 787 C CA . ALA A 1 103 ? -14.342 -1.976 11.741 1.00 83.81 103 ALA A CA 1
ATOM 788 C C . ALA A 1 103 ? -14.393 -3.037 12.854 1.00 83.81 103 ALA A C 1
ATOM 790 O O . ALA A 1 103 ? -15.391 -3.156 13.563 1.00 83.81 103 ALA A O 1
ATOM 791 N N . ALA A 1 104 ? -13.330 -3.825 13.017 1.00 79.50 104 ALA A N 1
ATOM 792 C CA . ALA A 1 104 ? -13.207 -4.762 14.125 1.00 79.50 104 ALA A CA 1
ATOM 793 C C . ALA A 1 104 ? -13.027 -4.053 15.475 1.00 79.50 104 ALA A C 1
ATOM 795 O O . ALA A 1 104 ? -13.724 -4.398 16.425 1.00 79.50 104 ALA A O 1
ATOM 796 N N . ALA A 1 105 ? -12.157 -3.039 15.543 1.00 75.62 105 ALA A N 1
ATOM 797 C CA . ALA A 1 105 ? -11.946 -2.251 16.756 1.00 75.62 105 ALA A CA 1
ATOM 798 C C . ALA A 1 105 ? -13.245 -1.581 17.232 1.00 75.62 105 ALA A C 1
ATOM 800 O O . ALA A 1 105 ? -13.630 -1.747 18.384 1.00 75.62 105 ALA A O 1
ATOM 801 N N . THR A 1 106 ? -13.979 -0.924 16.328 1.00 85.94 106 THR A N 1
ATOM 802 C CA . THR A 1 106 ? -15.254 -0.267 16.657 1.00 85.94 106 THR A CA 1
ATOM 803 C C . THR A 1 106 ? -16.314 -1.252 17.149 1.00 85.94 106 THR A C 1
ATOM 805 O O . THR A 1 106 ? -17.042 -0.949 18.092 1.00 85.94 106 THR A O 1
ATOM 808 N N . ARG A 1 107 ? -16.413 -2.444 16.542 1.00 81.62 107 ARG A N 1
ATOM 809 C CA . ARG A 1 107 ? -17.362 -3.473 17.001 1.00 81.62 107 ARG A CA 1
ATOM 810 C C . ARG A 1 107 ? -17.051 -3.936 18.418 1.00 81.62 107 ARG A C 1
ATOM 812 O O . ARG A 1 107 ? -17.954 -4.005 19.242 1.00 81.62 107 ARG A O 1
ATOM 819 N N . ALA A 1 108 ? -15.784 -4.183 18.717 1.00 74.19 108 ALA A N 1
ATOM 820 C CA . ALA A 1 108 ? -15.393 -4.609 20.049 1.00 74.19 108 ALA A CA 1
ATOM 821 C C . ALA A 1 108 ? -15.530 -3.516 21.114 1.00 74.19 108 ALA A C 1
ATOM 823 O O . ALA A 1 108 ? -15.888 -3.810 22.251 1.00 74.19 108 ALA A O 1
ATOM 824 N N . GLU A 1 109 ? -15.282 -2.253 20.760 1.00 79.25 109 GLU A N 1
ATOM 825 C CA . GLU A 1 109 ? -15.575 -1.116 21.638 1.00 79.25 109 GLU A CA 1
ATOM 826 C C . GLU A 1 109 ? -17.070 -1.063 21.976 1.00 79.25 109 GLU A C 1
ATOM 828 O O . GLU A 1 109 ? -17.434 -0.936 23.145 1.00 79.25 109 GLU A O 1
ATOM 833 N N . ALA A 1 110 ? -17.944 -1.244 20.981 1.00 79.19 110 ALA A N 1
ATOM 834 C CA . ALA A 1 110 ? -19.388 -1.293 21.197 1.00 79.19 110 ALA A CA 1
ATOM 835 C C . ALA A 1 110 ? -19.808 -2.474 22.092 1.00 79.19 110 ALA A C 1
ATOM 837 O O . ALA A 1 110 ? -20.615 -2.292 23.002 1.00 79.19 110 ALA A O 1
ATOM 838 N N . GLU A 1 111 ? -19.234 -3.664 21.886 1.00 84.38 111 GLU A N 1
ATOM 839 C CA . GLU A 1 111 ? -19.469 -4.838 22.740 1.00 84.38 111 GLU A CA 1
ATOM 840 C C . GLU A 1 111 ? -19.006 -4.599 24.185 1.00 84.38 111 GLU A C 1
ATOM 842 O O . GLU A 1 111 ? -19.727 -4.919 25.132 1.00 84.38 111 GLU A O 1
ATOM 847 N N . SER A 1 112 ? -17.839 -3.976 24.376 1.00 76.12 112 SER A N 1
ATOM 848 C CA . SER A 1 112 ? -17.335 -3.606 25.702 1.00 76.12 112 SER A CA 1
ATOM 849 C C . SER A 1 112 ? -18.267 -2.620 26.411 1.00 76.12 112 SER A C 1
ATOM 851 O O . SER A 1 112 ? -18.530 -2.778 27.604 1.00 76.12 112 SER A O 1
ATOM 853 N N . ILE A 1 113 ? -18.787 -1.617 25.697 1.00 72.62 113 ILE A N 1
ATOM 854 C CA . ILE A 1 113 ? -19.737 -0.637 26.245 1.00 72.62 113 ILE A CA 1
ATOM 855 C C . ILE A 1 113 ? -21.061 -1.315 26.608 1.00 72.62 113 ILE A C 1
ATOM 857 O O . ILE A 1 113 ? -21.582 -1.082 27.698 1.00 72.62 113 ILE A O 1
ATOM 861 N N . ALA A 1 114 ? -21.590 -2.176 25.736 1.00 82.62 114 ALA A N 1
ATOM 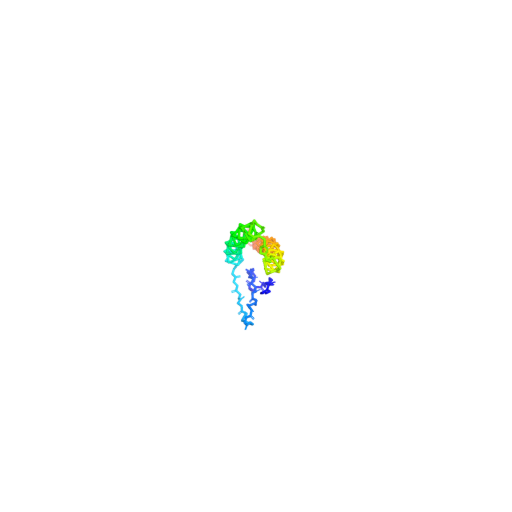862 C CA . ALA A 1 114 ? -22.827 -2.907 25.992 1.00 82.62 114 ALA A CA 1
ATOM 863 C C . ALA A 1 114 ? -22.709 -3.802 27.235 1.00 82.62 114 ALA A C 1
ATOM 865 O O . ALA A 1 114 ? -23.590 -3.787 28.090 1.00 82.62 114 ALA A O 1
ATOM 866 N N . ASN A 1 115 ? -21.592 -4.517 27.390 1.00 81.00 115 ASN A N 1
ATOM 867 C CA . ASN A 1 115 ? -21.339 -5.352 28.566 1.00 81.00 115 ASN A CA 1
ATOM 868 C C . ASN A 1 115 ? -21.229 -4.530 29.858 1.00 81.00 115 ASN A C 1
ATOM 870 O O . ASN A 1 115 ? -21.788 -4.925 30.881 1.00 81.00 115 ASN A O 1
ATOM 874 N N . ALA A 1 116 ? -20.566 -3.371 29.816 1.00 76.44 116 ALA A N 1
ATOM 875 C CA . ALA A 1 116 ? -20.496 -2.464 30.961 1.00 76.44 116 ALA A CA 1
ATOM 876 C C . ALA A 1 116 ? -21.877 -1.892 31.321 1.00 76.44 116 ALA A C 1
ATOM 878 O O . ALA A 1 116 ? -22.247 -1.855 32.493 1.00 76.44 116 ALA A O 1
ATOM 879 N N . ALA A 1 117 ? -22.671 -1.500 30.321 1.00 78.38 117 ALA A N 1
ATOM 880 C CA . ALA A 1 117 ? -24.039 -1.041 30.526 1.00 78.38 117 ALA A CA 1
ATOM 881 C C . ALA A 1 117 ? -24.916 -2.144 31.137 1.00 78.38 117 ALA A C 1
ATOM 883 O O . ALA A 1 117 ? -25.621 -1.883 32.108 1.00 78.38 117 ALA A O 1
ATOM 884 N N . HIS A 1 118 ? -24.827 -3.382 30.637 1.00 81.00 118 HIS A N 1
ATOM 885 C CA . HIS A 1 118 ? -25.539 -4.526 31.208 1.00 81.00 118 HIS A CA 1
ATOM 886 C C . HIS A 1 118 ? -25.140 -4.794 32.665 1.00 81.00 118 HIS A C 1
ATOM 888 O O . HIS A 1 118 ? -26.020 -4.993 33.497 1.00 81.00 118 HIS A O 1
ATOM 894 N N . ALA A 1 119 ? -23.847 -4.750 33.002 1.00 81.12 119 ALA A N 1
ATOM 895 C CA . ALA A 1 119 ? -23.379 -4.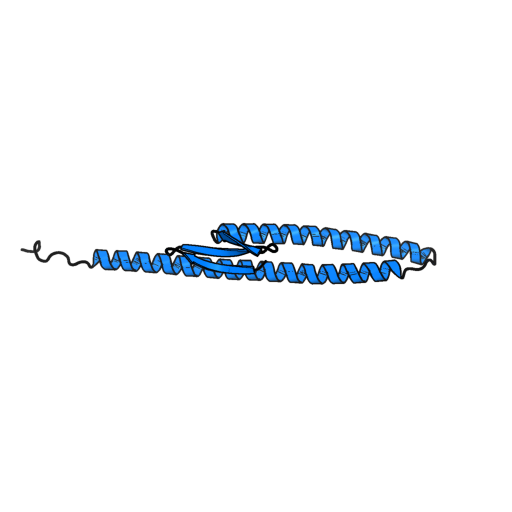928 34.378 1.00 81.12 119 ALA A CA 1
ATOM 896 C C . ALA A 1 119 ? -23.866 -3.806 35.310 1.00 81.12 119 ALA A C 1
ATOM 898 O O . ALA A 1 119 ? -24.323 -4.075 36.422 1.00 81.12 119 ALA A O 1
ATOM 899 N N . ASN A 1 120 ? -23.835 -2.555 34.842 1.00 81.88 120 ASN A N 1
ATOM 900 C CA . ASN A 1 120 ? -24.336 -1.407 35.596 1.00 81.88 120 ASN A CA 1
ATOM 901 C C . ASN A 1 120 ? -25.853 -1.495 35.825 1.00 81.88 120 ASN A C 1
ATOM 903 O O . ASN A 1 120 ? -26.313 -1.254 36.938 1.00 81.88 120 ASN A O 1
ATOM 907 N N . ILE A 1 121 ? -26.624 -1.888 34.805 1.00 79.25 121 ILE A N 1
ATOM 908 C CA . ILE A 1 121 ? -28.074 -2.108 34.916 1.00 79.25 121 ILE A CA 1
ATOM 909 C C . ILE A 1 121 ? -28.368 -3.250 35.894 1.00 79.25 121 ILE A C 1
ATOM 911 O O . ILE A 1 121 ? -29.192 -3.084 36.787 1.00 79.25 121 ILE A O 1
ATOM 915 N N . ALA A 1 122 ? -27.674 -4.384 35.775 1.00 78.69 122 ALA A N 1
ATOM 916 C CA . ALA A 1 122 ? -27.842 -5.514 36.687 1.00 78.69 122 ALA A CA 1
ATOM 917 C C . ALA A 1 122 ? -27.525 -5.129 38.141 1.00 78.69 122 ALA A C 1
ATOM 919 O O . ALA A 1 122 ? -28.253 -5.525 39.043 1.00 78.69 122 ALA A O 1
ATOM 920 N N . THR A 1 123 ? -26.498 -4.299 38.355 1.00 81.19 123 THR A N 1
ATOM 921 C CA . THR A 1 123 ? -26.125 -3.788 39.683 1.00 81.19 123 THR A CA 1
ATOM 922 C C . THR A 1 123 ? -27.188 -2.839 40.243 1.00 81.19 123 THR A C 1
ATOM 924 O O . THR A 1 123 ? -27.559 -2.958 41.407 1.00 81.19 123 THR A O 1
ATOM 927 N N . ALA A 1 124 ? -27.726 -1.932 39.423 1.00 71.06 124 ALA A N 1
ATOM 928 C CA . ALA A 1 124 ? -28.794 -1.013 39.825 1.00 71.06 124 ALA A CA 1
ATOM 929 C C . ALA A 1 124 ? -30.137 -1.718 40.102 1.00 71.06 124 ALA A C 1
ATOM 931 O O . ALA A 1 124 ? -30.968 -1.185 40.830 1.00 71.06 124 ALA A O 1
ATOM 932 N N . LEU A 1 125 ? -30.351 -2.899 39.513 1.00 73.12 125 LEU A N 1
ATOM 933 C CA . LEU A 1 125 ? -31.546 -3.729 39.692 1.00 73.12 125 LEU A CA 1
ATOM 934 C C . LEU A 1 125 ? -31.376 -4.833 40.746 1.00 73.12 125 LEU A C 1
ATOM 936 O O . LEU A 1 125 ? -32.349 -5.534 41.034 1.00 73.12 125 LEU A O 1
ATOM 940 N N . THR A 1 126 ? -30.178 -5.000 41.324 1.00 72.50 126 THR A N 1
ATOM 941 C CA . THR A 1 126 ? -29.995 -5.814 42.536 1.00 72.50 126 THR A CA 1
ATOM 942 C C . THR A 1 126 ? -30.998 -5.297 43.566 1.00 72.50 126 THR A C 1
ATOM 944 O O . THR A 1 126 ? -31.041 -4.081 43.759 1.00 72.50 126 THR A O 1
ATOM 947 N N . PRO A 1 127 ? -31.858 -6.150 44.153 1.00 62.03 127 PRO A N 1
ATOM 948 C CA . PRO A 1 127 ? -33.062 -5.674 44.817 1.00 62.03 127 PRO A CA 1
ATOM 949 C C . PRO A 1 127 ? -32.715 -4.615 45.859 1.00 62.03 127 PRO A C 1
ATOM 951 O O . PRO A 1 127 ? -31.893 -4.874 46.736 1.00 62.03 127 PRO A O 1
ATOM 954 N N . LEU A 1 128 ? -33.359 -3.445 45.769 1.00 60.28 128 LEU A N 1
ATOM 955 C CA . LEU A 1 128 ? -33.551 -2.593 46.937 1.00 60.28 128 LEU A CA 1
ATOM 956 C C . LEU A 1 128 ? -34.103 -3.519 48.017 1.00 60.28 128 LEU A C 1
ATOM 958 O O . LEU A 1 128 ? -35.189 -4.081 47.839 1.00 60.28 128 LEU A O 1
ATOM 962 N N . GLU A 1 129 ? -33.311 -3.779 49.057 1.00 55.75 129 GLU A N 1
ATOM 963 C CA . GLU A 1 12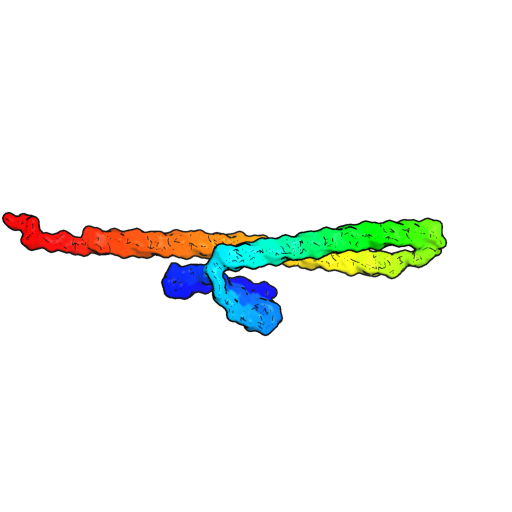9 ? -33.757 -4.614 50.159 1.00 55.75 129 GLU A CA 1
ATOM 964 C C . GLU A 1 129 ? -35.087 -4.038 50.641 1.00 55.75 129 GLU A C 1
ATOM 966 O O . GLU A 1 129 ? -35.174 -2.894 51.082 1.00 55.75 129 GLU A O 1
ATOM 971 N N . ILE A 1 130 ? -36.146 -4.843 50.548 1.00 57.41 130 ILE A N 1
ATOM 972 C CA . ILE A 1 130 ? -37.498 -4.486 51.004 1.00 57.41 130 ILE A CA 1
ATOM 973 C C . ILE A 1 130 ? -37.499 -4.189 52.530 1.00 57.41 130 ILE A C 1
ATOM 975 O O . ILE A 1 130 ? -38.504 -3.755 53.081 1.00 57.41 130 ILE A O 1
ATOM 979 N N . GLY A 1 131 ? -36.365 -4.378 53.217 1.00 57.38 131 GLY A N 1
ATOM 980 C CA . GLY A 1 131 ? -36.156 -4.122 54.640 1.00 57.38 131 GLY A CA 1
ATOM 981 C C . GLY A 1 131 ? -36.006 -2.657 55.071 1.00 57.38 131 GLY A C 1
ATOM 982 O O . GLY A 1 131 ? -35.961 -2.439 56.274 1.00 57.38 131 GLY A O 1
ATOM 983 N N . ASP A 1 132 ? -35.966 -1.679 54.156 1.00 53.38 132 ASP A N 1
ATOM 984 C CA . ASP A 1 132 ? -35.887 -0.236 54.498 1.00 53.38 132 ASP A CA 1
ATOM 985 C C . ASP A 1 132 ? -37.140 0.564 54.059 1.00 53.38 132 ASP A C 1
ATOM 987 O O . ASP A 1 132 ? -37.120 1.783 53.908 1.00 53.38 132 ASP A O 1
ATOM 991 N N . LEU A 1 133 ? -38.256 -0.138 53.812 1.00 55.50 133 LEU A N 1
ATOM 992 C CA . LEU A 1 133 ? -39.578 0.430 53.486 1.00 55.50 133 LEU A CA 1
ATOM 993 C C . LEU A 1 133 ? -40.636 0.159 54.582 1.00 55.50 133 LEU A C 1
ATOM 995 O O . LEU A 1 133 ? -41.832 0.109 54.286 1.00 55.50 133 LEU A O 1
ATOM 999 N N . ALA A 1 134 ? -40.210 -0.012 55.837 1.00 47.97 134 ALA A N 1
ATOM 1000 C CA . ALA A 1 134 ? -41.076 -0.127 57.019 1.00 47.97 134 ALA A CA 1
ATOM 1001 C C . ALA A 1 134 ? -40.794 1.011 58.006 1.00 47.97 134 ALA A C 1
ATOM 1003 O O . ALA A 1 134 ? -41.777 1.542 58.572 1.00 47.97 134 ALA A O 1
#

pLDDT: mean 84.17, std 9.74, range [47.97, 94.62]